Protein AF-A0A6B7GNG1-F1 (afdb_monomer)

Organism: NCBI:txid2569896

InterPro domains:
  IPR000932 Photosystem antenna protein-like [PF00421] (1-110)
  IPR036001 Photosystem antenna protein-like superfamily [SSF161077] (1-113)

Radius of gyration: 20.79 Å; Cα contacts (8 Å, |Δi|>4): 65; chains: 1; bounding box: 45×25×56 Å

Foldseek 3Di:
DDPVVVPDDVVVVCVQLVPQADPPRDRNDCVVVVVVVVVVVVVVVVVVVVVCCCVPPNDPACCPPPVLPGDDPPPPPNVVVVVVVVVVVVVVVVVVSVCSQPPNNHGDDPPPDD

Secondary structure (DSSP, 8-state):
--GGGGT-SHHHHHHHTTSSB-GGG-B---HHHHHHHHHHHHHHHHHHHHHHHHHHTS-S--TTT-TTT---TT-HHHHHHHHHHHHHHHHHHHHHHHHHHHHSS----TT---

Sequence (114 aa):
KPLYEQGFILIPHLATLGWGVGPAGEITNIYPYFVVGVLHLISSAVLGFGGIYHSLIGPDTLEESFPFFGYDWRDKNKMTTILGIHLILLGLGSFLLVIKAMFVGGLYDTSAPG

Mean predicted aligned error: 3.28 Å

Solvent-accessible surface area (backbone atoms only — not comparable to full-atom values): 6834 Å² total; per-residue (Å²): 130,65,59,81,81,68,75,55,72,64,63,58,58,44,32,48,56,32,46,33,42,50,77,98,72,41,80,75,41,67,64,58,60,51,51,54,52,51,54,53,55,56,51,49,53,57,53,48,50,53,51,51,40,60,73,75,70,47,70,95,67,36,56,85,88,36,58,90,79,25,84,56,96,82,39,63,66,61,52,50,49,54,51,50,54,53,52,52,52,50,51,52,55,54,46,52,55,52,45,31,46,76,72,54,83,26,55,56,63,96,79,60,93,128

pLDDT: mean 97.17, std 2.37, range [80.5, 98.81]

Nearest PDB structures (foldseek):
  8c29-assembly1_c  TM=9.986E-01  e=9.849E-12  Picea abies
  8bd3-assembly1_c  TM=9.957E-01  e=1.119E-11  Chlorella ohadii
  8iwh-assembly1_c  TM=9.898E-01  e=1.355E-11  Thalassiosira pseudonana
  7oui-assembly1_c  TM=9.955E-01  e=2.257E-11  Arabidopsis thaliana
  7pin-assembly1_C  TM=9.972E-01  e=2.564E-11  Dunaliella salina

Structure (mmCIF, N/CA/C/O backbone):
data_AF-A0A6B7GNG1-F1
#
_entry.id   AF-A0A6B7GNG1-F1
#
loop_
_atom_site.group_PDB
_atom_site.id
_atom_site.type_symbol
_atom_site.label_atom_id
_atom_site.label_alt_id
_atom_site.label_comp_id
_atom_site.label_asym_id
_atom_site.label_entity_id
_atom_site.label_seq_id
_atom_site.pdbx_PDB_ins_code
_atom_site.Cartn_x
_atom_site.Cartn_y
_atom_site.Cartn_z
_atom_site.occupancy
_atom_site.B_iso_or_equiv
_atom_site.auth_seq_id
_atom_site.auth_comp_id
_atom_site.auth_asym_id
_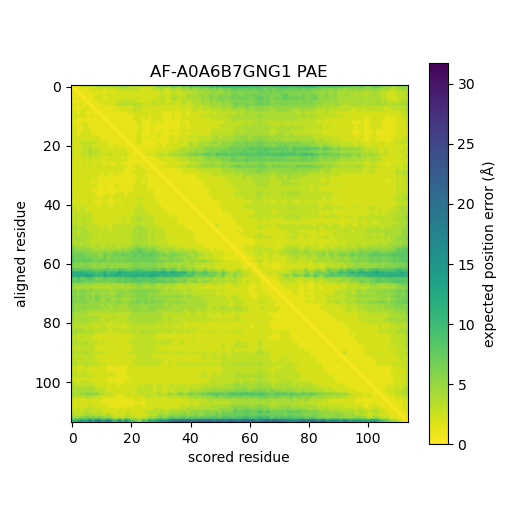atom_site.auth_atom_id
_atom_site.pdbx_PDB_model_num
ATOM 1 N N . LYS A 1 1 ? 3.504 -1.414 -27.452 1.00 90.12 1 LYS A N 1
ATOM 2 C CA . LYS A 1 1 ? 2.843 -0.086 -27.408 1.00 90.12 1 LYS A CA 1
ATOM 3 C C . LYS A 1 1 ? 3.240 0.597 -26.109 1.00 90.12 1 LYS A C 1
ATOM 5 O O . LYS A 1 1 ? 3.410 -0.123 -25.127 1.00 90.12 1 LYS A O 1
ATOM 10 N N . PRO A 1 2 ? 3.399 1.925 -26.082 1.00 93.69 2 PRO A N 1
ATOM 11 C CA . PRO A 1 2 ? 3.588 2.663 -24.839 1.00 93.69 2 PRO A CA 1
ATOM 12 C C . PRO A 1 2 ? 2.440 2.417 -23.847 1.00 93.69 2 PRO A C 1
ATOM 14 O O . PRO A 1 2 ? 1.305 2.162 -24.257 1.00 93.69 2 PRO A O 1
ATOM 17 N N . LEU A 1 3 ? 2.712 2.464 -22.538 1.00 95.94 3 LEU A N 1
ATOM 18 C CA . LEU A 1 3 ? 1.687 2.210 -21.510 1.00 95.94 3 LEU A CA 1
ATOM 19 C C . LEU A 1 3 ? 0.562 3.256 -21.530 1.00 95.94 3 LEU A C 1
ATOM 21 O O . LEU A 1 3 ? -0.601 2.907 -21.331 1.00 95.94 3 LEU A O 1
ATOM 25 N N . TYR A 1 4 ? 0.895 4.517 -21.819 1.00 95.12 4 TYR A N 1
ATOM 26 C CA . TYR A 1 4 ? -0.066 5.623 -21.857 1.00 95.12 4 TYR A CA 1
ATOM 27 C C . TYR A 1 4 ? -1.086 5.511 -23.002 1.00 95.12 4 TYR A C 1
ATOM 29 O O . TYR A 1 4 ? -2.172 6.070 -22.906 1.00 95.12 4 TYR A O 1
ATOM 37 N N . GLU A 1 5 ? -0.792 4.744 -24.056 1.00 98.00 5 GLU A N 1
ATOM 38 C CA . GLU A 1 5 ? -1.736 4.487 -25.157 1.00 98.00 5 GLU A CA 1
ATOM 39 C C . GLU A 1 5 ? -2.711 3.338 -24.861 1.00 98.00 5 GLU A C 1
ATOM 41 O O . GLU A 1 5 ? -3.608 3.060 -25.654 1.00 98.00 5 GLU A O 1
ATOM 46 N N . GLN A 1 6 ? -2.524 2.628 -23.746 1.00 97.31 6 GLN A N 1
ATOM 47 C CA . GLN A 1 6 ? -3.273 1.412 -23.407 1.00 97.31 6 GLN A CA 1
ATOM 48 C C . GLN A 1 6 ? -4.284 1.625 -22.271 1.00 97.31 6 GLN A C 1
ATOM 50 O O . GLN A 1 6 ? -4.927 0.674 -21.838 1.00 97.31 6 GLN A O 1
ATOM 55 N N . GLY A 1 7 ? -4.423 2.858 -21.771 1.00 97.00 7 GLY A N 1
ATOM 56 C CA . GLY A 1 7 ? -5.334 3.179 -20.668 1.00 97.00 7 GLY A CA 1
ATOM 57 C C . GLY A 1 7 ? -4.887 2.632 -19.307 1.00 97.00 7 GLY A C 1
ATOM 58 O O . GLY A 1 7 ? -5.693 2.546 -18.382 1.00 97.00 7 GLY A O 1
ATOM 59 N N . PHE A 1 8 ? -3.615 2.247 -19.156 1.00 97.44 8 PHE A N 1
ATOM 60 C CA . PHE A 1 8 ? -3.101 1.767 -17.878 1.00 97.44 8 PHE A CA 1
ATOM 61 C C . PHE A 1 8 ? -2.851 2.917 -16.907 1.00 97.44 8 PHE A C 1
ATOM 63 O O . PHE A 1 8 ? -2.090 3.832 -17.203 1.00 97.44 8 PHE A O 1
ATOM 70 N N . ILE A 1 9 ? -3.419 2.803 -15.705 1.00 97.62 9 ILE A N 1
ATOM 71 C CA . ILE A 1 9 ? -3.170 3.743 -14.602 1.00 97.62 9 ILE A CA 1
ATOM 72 C C . ILE A 1 9 ? -2.330 3.125 -13.478 1.00 97.62 9 ILE A C 1
ATOM 74 O O . ILE A 1 9 ? -1.556 3.828 -12.842 1.00 97.62 9 ILE A O 1
ATOM 78 N N . LEU A 1 10 ? -2.409 1.806 -13.255 1.00 98.06 10 LEU A N 1
ATOM 79 C CA . LEU A 1 10 ? -1.700 1.141 -12.151 1.00 98.06 10 LEU A CA 1
ATOM 80 C C . LEU A 1 10 ? -0.281 0.702 -12.525 1.00 98.06 10 LEU A C 1
ATOM 82 O O . LEU A 1 10 ? 0.652 0.927 -11.761 1.00 98.06 10 LEU A O 1
ATOM 86 N N . ILE A 1 11 ? -0.096 0.117 -13.714 1.00 97.94 11 ILE A N 1
ATOM 87 C CA . ILE A 1 11 ? 1.224 -0.342 -14.178 1.00 97.94 11 ILE A CA 1
ATOM 88 C C . ILE A 1 11 ? 2.254 0.803 -14.204 1.00 97.94 11 ILE A C 1
ATOM 90 O O . ILE A 1 11 ? 3.364 0.574 -13.725 1.00 97.94 11 ILE A O 1
ATOM 94 N N . PRO A 1 12 ? 1.919 2.036 -14.649 1.00 98.12 12 PRO A N 1
ATOM 95 C CA . PRO A 1 12 ? 2.844 3.163 -14.546 1.00 98.12 12 PRO A CA 1
ATOM 96 C C . PRO A 1 12 ? 3.366 3.417 -13.124 1.00 98.12 12 PRO A C 1
ATOM 98 O O . PRO A 1 12 ? 4.557 3.648 -12.971 1.00 98.12 12 PRO A O 1
ATOM 101 N N . HIS A 1 13 ? 2.538 3.281 -12.079 1.00 98.44 13 HIS A N 1
ATOM 102 C CA . HIS A 1 13 ? 2.992 3.447 -10.689 1.00 98.44 13 HIS A CA 1
ATOM 103 C C . HIS A 1 13 ? 4.013 2.372 -10.284 1.00 98.44 13 HIS A C 1
ATOM 105 O O . HIS A 1 13 ? 4.992 2.667 -9.600 1.00 98.44 13 HIS A O 1
ATOM 111 N N . LEU A 1 14 ? 3.821 1.126 -10.730 1.00 98.19 14 LEU A N 1
ATOM 112 C CA . LEU A 1 14 ? 4.765 0.034 -10.461 1.00 98.19 14 LEU A CA 1
ATOM 113 C C . LEU A 1 14 ? 6.081 0.221 -11.224 1.00 98.19 14 LEU A C 1
ATOM 115 O O . LEU A 1 14 ? 7.153 -0.022 -10.667 1.00 98.19 14 LEU A O 1
ATOM 119 N N . ALA A 1 15 ? 6.004 0.694 -12.468 1.00 97.75 15 ALA A N 1
ATOM 120 C CA . ALA A 1 15 ? 7.175 1.044 -13.261 1.00 97.75 15 ALA A CA 1
ATOM 121 C C . ALA A 1 15 ? 7.957 2.209 -12.626 1.00 97.75 15 ALA A C 1
ATOM 123 O O . ALA A 1 15 ? 9.176 2.122 -12.522 1.00 97.75 15 ALA A O 1
ATOM 124 N N . THR A 1 16 ? 7.293 3.244 -12.094 1.00 98.25 16 THR A N 1
ATOM 125 C CA . THR A 1 16 ? 7.964 4.335 -11.354 1.00 98.25 16 THR A CA 1
ATOM 126 C C . THR A 1 16 ? 8.754 3.818 -10.149 1.00 98.25 16 THR A C 1
ATOM 128 O O . THR A 1 16 ? 9.857 4.287 -9.874 1.00 98.25 16 THR A O 1
ATOM 131 N N . LEU A 1 17 ? 8.247 2.785 -9.470 1.00 98.38 17 LEU A N 1
ATOM 132 C CA . LEU A 1 17 ? 8.960 2.107 -8.383 1.00 98.38 17 LEU A CA 1
ATOM 133 C C . LEU A 1 17 ? 10.137 1.230 -8.861 1.00 98.38 17 LEU A C 1
ATOM 135 O O . LEU A 1 17 ? 10.739 0.526 -8.050 1.00 98.38 17 LEU A O 1
ATOM 139 N N . GLY A 1 18 ? 10.472 1.244 -10.152 1.00 97.31 18 GLY A N 1
ATOM 140 C CA . GLY A 1 18 ? 11.585 0.494 -10.735 1.00 97.31 18 GLY A CA 1
ATOM 141 C C . GLY A 1 18 ? 11.297 -0.995 -10.942 1.00 97.31 18 GLY A C 1
ATOM 142 O O . GLY A 1 18 ? 12.222 -1.774 -11.154 1.00 97.31 18 GLY A O 1
ATOM 143 N N . TRP A 1 19 ? 10.039 -1.435 -10.854 1.00 97.94 19 TRP A N 1
ATOM 144 C CA . TRP A 1 19 ? 9.696 -2.836 -11.095 1.00 97.94 19 TRP A CA 1
ATOM 145 C C . TRP A 1 19 ? 9.439 -3.087 -12.577 1.00 97.94 19 TRP A C 1
ATOM 147 O O . TRP A 1 19 ? 8.615 -2.410 -13.187 1.00 97.94 19 TRP A O 1
ATOM 157 N N . GLY A 1 20 ? 10.106 -4.097 -13.140 1.00 96.62 20 GLY A N 1
ATOM 158 C CA . GLY A 1 20 ? 9.816 -4.591 -14.491 1.00 96.62 20 GLY A CA 1
ATOM 159 C C . GLY A 1 20 ? 10.179 -3.642 -15.634 1.00 96.62 20 GLY A C 1
ATOM 160 O O . GLY A 1 20 ? 9.822 -3.918 -16.777 1.00 96.62 20 GLY A O 1
ATOM 161 N N . VAL A 1 21 ? 10.872 -2.543 -15.327 1.00 97.38 21 VAL A N 1
ATOM 162 C CA . VAL A 1 21 ? 11.238 -1.480 -16.264 1.00 97.38 21 VAL A CA 1
ATOM 163 C C . VAL A 1 21 ? 12.758 -1.389 -16.401 1.00 97.38 21 VAL A C 1
ATOM 165 O O . VAL A 1 21 ? 13.487 -1.573 -15.426 1.00 97.38 21 VAL A O 1
ATOM 168 N N . GLY A 1 22 ? 13.230 -1.153 -17.620 1.00 94.12 22 GLY A N 1
ATOM 169 C CA . GLY A 1 22 ? 14.635 -0.969 -17.970 1.00 94.12 22 GLY A CA 1
ATOM 170 C C . GLY A 1 22 ? 14.941 0.447 -18.477 1.00 94.12 22 GLY A C 1
ATOM 171 O O . GLY A 1 22 ? 14.186 1.386 -18.197 1.00 94.12 22 GLY A O 1
ATOM 172 N N . PRO A 1 23 ? 16.049 0.617 -19.225 1.00 94.81 23 PRO A N 1
ATOM 173 C CA . PRO A 1 23 ? 16.419 1.896 -19.830 1.00 94.81 23 PRO A CA 1
ATOM 174 C C . PRO A 1 23 ? 15.286 2.502 -20.671 1.00 94.81 23 PRO A C 1
ATOM 176 O O . PRO A 1 23 ? 14.496 1.779 -21.277 1.00 94.81 23 PRO A O 1
ATOM 179 N N . ALA A 1 24 ? 15.197 3.835 -20.685 1.00 92.62 24 ALA A N 1
ATOM 180 C CA . ALA A 1 24 ? 14.178 4.605 -21.412 1.00 92.62 24 ALA A CA 1
ATOM 181 C C . ALA A 1 24 ? 12.705 4.244 -21.097 1.00 92.62 24 ALA A C 1
ATOM 183 O O . ALA A 1 24 ? 11.799 4.604 -21.851 1.00 92.62 24 ALA A O 1
ATOM 184 N N . GLY A 1 25 ? 12.442 3.541 -19.991 1.00 94.88 25 GLY A N 1
ATOM 185 C CA . GLY A 1 25 ? 11.087 3.164 -19.589 1.00 94.88 25 GLY A CA 1
ATOM 186 C C . GLY A 1 25 ? 10.548 1.922 -20.305 1.00 94.88 25 GLY A C 1
ATOM 187 O O . GLY A 1 25 ? 9.343 1.663 -20.254 1.00 94.88 25 GLY A O 1
ATOM 188 N N . GLU A 1 26 ? 11.408 1.148 -20.977 1.00 96.25 26 GLU A N 1
ATOM 189 C CA . GLU A 1 26 ? 11.004 -0.095 -21.633 1.00 96.25 26 GLU A CA 1
ATOM 190 C C . GLU A 1 26 ? 10.596 -1.157 -20.603 1.00 96.25 26 GLU A C 1
ATOM 192 O O . GLU A 1 26 ? 11.281 -1.382 -19.606 1.00 96.25 26 GLU A O 1
ATOM 197 N N . ILE A 1 27 ? 9.479 -1.842 -20.850 1.00 97.31 27 ILE A N 1
ATOM 198 C CA . ILE A 1 27 ? 9.007 -2.925 -19.985 1.00 97.31 27 ILE A CA 1
ATOM 199 C C . ILE A 1 27 ? 9.754 -4.209 -20.333 1.00 97.31 27 ILE A C 1
ATOM 201 O O . ILE A 1 27 ? 9.507 -4.817 -21.372 1.00 97.31 27 ILE A O 1
ATOM 205 N N . THR A 1 28 ? 10.642 -4.636 -19.439 1.00 97.25 28 THR A N 1
ATOM 206 C CA . THR A 1 28 ? 11.525 -5.796 -19.632 1.00 97.25 2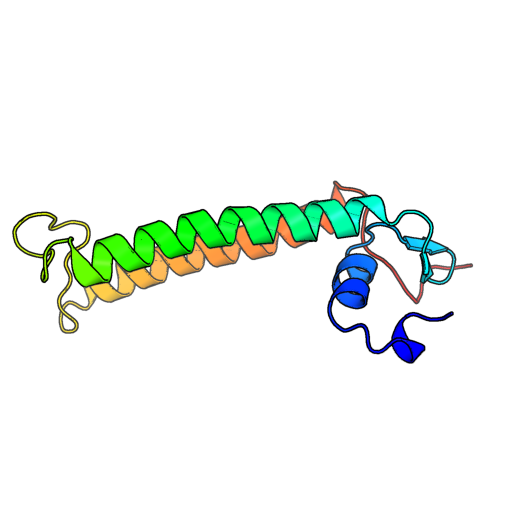8 THR A CA 1
ATOM 207 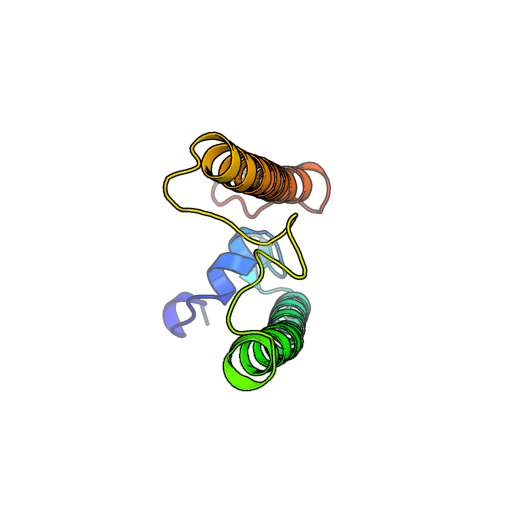C C . THR A 1 28 ? 11.017 -7.053 -18.931 1.00 97.25 28 THR A C 1
ATOM 209 O O . THR A 1 28 ? 11.349 -8.165 -19.340 1.00 97.25 28 THR A O 1
ATOM 212 N N . ASN A 1 29 ? 10.201 -6.911 -17.881 1.00 97.44 29 ASN A N 1
ATOM 213 C CA . ASN A 1 29 ? 9.653 -8.046 -17.141 1.00 97.44 29 ASN A CA 1
ATOM 214 C C . ASN A 1 29 ? 8.283 -7.723 -16.532 1.00 97.44 29 ASN A C 1
ATOM 216 O O . ASN A 1 29 ? 8.155 -6.841 -15.690 1.00 97.44 29 ASN A O 1
ATOM 220 N N . ILE A 1 30 ? 7.263 -8.499 -16.897 1.00 97.75 30 ILE A N 1
ATOM 221 C CA . ILE A 1 30 ? 5.886 -8.319 -16.412 1.00 97.75 30 ILE A CA 1
ATOM 222 C C . ILE A 1 30 ? 5.569 -9.095 -15.126 1.00 97.75 30 ILE A C 1
ATOM 224 O O . ILE A 1 30 ? 4.538 -8.850 -14.499 1.00 97.75 30 ILE A O 1
ATOM 228 N N . TYR A 1 31 ? 6.430 -10.030 -14.715 1.00 98.44 31 TYR A N 1
ATOM 229 C CA . TYR A 1 31 ? 6.182 -10.886 -13.554 1.00 98.44 31 TYR A CA 1
ATOM 230 C C . TYR A 1 31 ? 5.980 -10.098 -12.245 1.00 98.44 31 TYR A C 1
ATOM 232 O O . TYR A 1 31 ? 5.035 -10.407 -11.519 1.00 98.44 31 TYR A O 1
ATOM 240 N N . PRO A 1 32 ? 6.748 -9.029 -11.948 1.00 98.19 32 PRO A N 1
ATOM 241 C CA . PRO A 1 32 ? 6.466 -8.168 -10.802 1.00 98.19 32 PRO A CA 1
ATOM 242 C C . PRO A 1 32 ? 5.046 -7.604 -10.749 1.00 98.19 32 PRO A C 1
ATOM 244 O O . PRO A 1 32 ? 4.442 -7.556 -9.680 1.00 98.19 32 PRO A O 1
ATOM 247 N N . TYR A 1 33 ? 4.491 -7.202 -11.894 1.00 98.25 33 TYR A N 1
ATOM 248 C CA . TYR A 1 33 ? 3.140 -6.644 -11.958 1.00 98.25 33 TYR A CA 1
ATOM 249 C C . TYR A 1 33 ? 2.094 -7.706 -11.624 1.00 98.25 33 TYR A C 1
ATOM 251 O O . TYR A 1 33 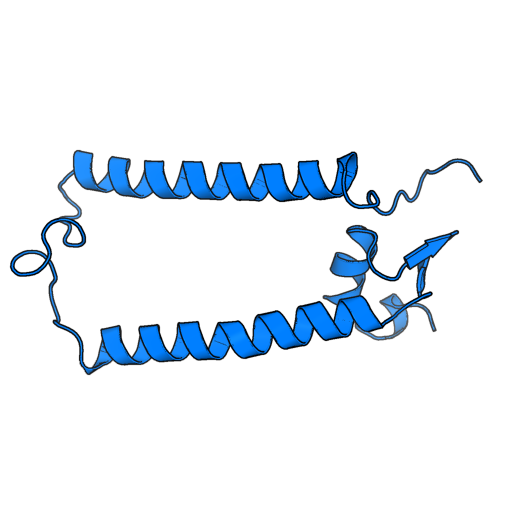? 1.147 -7.434 -10.886 1.00 98.25 33 TYR A O 1
ATOM 259 N N . PHE A 1 34 ? 2.307 -8.933 -12.108 1.00 98.50 34 PHE A N 1
ATOM 260 C CA . PHE A 1 34 ? 1.476 -10.083 -11.765 1.00 98.50 34 PHE A CA 1
ATOM 261 C C . PHE A 1 34 ? 1.525 -10.391 -10.263 1.00 98.50 34 PHE A C 1
ATOM 263 O O . PHE A 1 34 ? 0.475 -10.520 -9.635 1.00 98.50 34 PHE A O 1
ATOM 270 N N . VAL A 1 35 ? 2.725 -10.443 -9.673 1.00 98.62 35 VAL A N 1
ATOM 271 C CA . VAL A 1 35 ? 2.907 -10.698 -8.234 1.00 98.62 35 VAL A CA 1
ATOM 272 C C . VAL A 1 35 ? 2.179 -9.649 -7.397 1.00 98.62 35 VAL A C 1
ATOM 274 O O . VAL A 1 35 ? 1.416 -10.009 -6.502 1.00 98.62 35 VAL A O 1
ATOM 277 N N . VAL A 1 36 ? 2.356 -8.361 -7.710 1.00 98.50 36 VAL A N 1
ATOM 278 C CA . VAL A 1 36 ? 1.657 -7.279 -7.003 1.00 98.50 36 VAL A CA 1
ATOM 279 C C . VAL A 1 36 ? 0.141 -7.457 -7.112 1.00 98.50 36 VAL A C 1
ATOM 281 O O . VAL A 1 36 ? -0.541 -7.390 -6.089 1.00 98.50 36 VAL A O 1
ATOM 284 N N . GLY A 1 37 ? -0.387 -7.743 -8.305 1.00 98.56 37 GLY A N 1
ATOM 285 C CA . GLY A 1 37 ? -1.821 -7.966 -8.509 1.00 98.56 37 GLY A CA 1
ATOM 286 C C . GLY A 1 37 ? -2.377 -9.129 -7.682 1.00 98.56 37 GLY A C 1
ATOM 287 O O . GLY A 1 37 ? -3.371 -8.963 -6.975 1.00 98.56 37 GLY A O 1
ATOM 288 N N . VAL A 1 38 ? -1.716 -10.289 -7.717 1.00 98.75 38 VAL A N 1
ATOM 289 C CA . VAL A 1 38 ? -2.156 -11.492 -6.988 1.00 98.75 38 VAL A CA 1
ATOM 290 C C . VAL A 1 38 ? -2.086 -11.290 -5.476 1.00 98.75 38 VAL A C 1
ATOM 292 O O . VAL A 1 38 ? -3.038 -11.632 -4.773 1.00 98.75 38 VAL A O 1
ATOM 295 N N . LEU A 1 39 ? -1.003 -10.695 -4.966 1.00 98.69 39 LEU A N 1
ATOM 296 C CA . LEU A 1 39 ? -0.856 -10.433 -3.533 1.00 98.69 39 LEU A CA 1
ATOM 297 C C . LEU A 1 39 ? -1.967 -9.518 -3.011 1.00 98.69 39 LEU A C 1
ATOM 299 O O . LEU A 1 39 ? -2.556 -9.812 -1.969 1.00 98.69 39 LEU A O 1
ATOM 303 N N . HIS A 1 40 ? -2.302 -8.450 -3.740 1.00 98.56 40 HIS A N 1
ATOM 304 C CA . HIS A 1 40 ? -3.385 -7.546 -3.341 1.00 98.56 40 HIS A CA 1
ATOM 305 C C . HIS A 1 40 ? -4.755 -8.227 -3.432 1.00 98.56 40 HIS A C 1
ATOM 307 O O . HIS A 1 40 ? -5.566 -8.078 -2.517 1.00 98.56 40 HIS A O 1
ATOM 313 N N . LEU A 1 41 ? -5.001 -9.021 -4.480 1.00 98.62 41 LEU A N 1
ATOM 314 C CA . LEU A 1 41 ? -6.264 -9.741 -4.645 1.00 98.62 41 LEU A CA 1
ATOM 315 C C . LEU A 1 41 ? -6.511 -10.730 -3.497 1.00 98.62 41 LEU A C 1
ATOM 317 O O . LEU A 1 41 ? -7.583 -10.710 -2.895 1.00 98.62 41 LEU A O 1
ATOM 321 N N . ILE A 1 42 ? -5.515 -11.545 -3.139 1.00 98.50 42 ILE A N 1
ATOM 322 C CA . ILE A 1 42 ? -5.640 -12.511 -2.037 1.00 98.50 42 ILE A CA 1
ATOM 323 C C . ILE A 1 42 ? -5.781 -11.784 -0.693 1.00 98.50 42 ILE A C 1
ATOM 325 O O . ILE A 1 42 ? -6.643 -12.139 0.110 1.00 98.50 42 ILE A O 1
ATOM 329 N N . SER A 1 43 ? -4.994 -10.728 -0.463 1.00 98.44 43 SER A N 1
ATOM 330 C CA . SER A 1 43 ? -5.084 -9.929 0.768 1.00 98.44 43 SER A CA 1
ATOM 331 C C . SER A 1 43 ? -6.473 -9.306 0.945 1.00 98.44 43 SER A C 1
ATOM 333 O O . SER A 1 43 ? -6.996 -9.265 2.058 1.00 98.44 43 SER A O 1
ATOM 335 N N . SER A 1 44 ? -7.114 -8.884 -0.152 1.00 98.62 44 SER A N 1
ATOM 336 C CA . SER A 1 44 ? -8.463 -8.309 -0.118 1.00 98.62 44 SER A CA 1
ATOM 337 C C . SER A 1 44 ? -9.518 -9.293 0.399 1.00 98.62 44 SER A C 1
ATOM 339 O O . SER A 1 44 ? -10.425 -8.883 1.120 1.00 98.62 44 SER A O 1
ATOM 341 N N . ALA A 1 45 ? -9.364 -10.594 0.123 1.00 98.50 45 ALA A N 1
ATOM 342 C CA . ALA A 1 45 ? -10.271 -11.620 0.631 1.00 98.50 45 ALA A CA 1
ATOM 343 C C . ALA A 1 45 ? -10.169 -11.758 2.159 1.00 98.50 45 ALA A C 1
ATOM 345 O O . ALA A 1 45 ? -11.190 -11.868 2.837 1.00 98.50 45 ALA A O 1
ATOM 346 N N . VAL A 1 46 ? -8.952 -11.686 2.711 1.00 98.56 46 VAL A N 1
ATOM 347 C CA . VAL A 1 46 ? -8.718 -11.739 4.165 1.00 98.56 46 VAL A CA 1
ATOM 348 C C . VAL A 1 46 ? -9.322 -10.513 4.856 1.00 98.56 46 VAL A C 1
ATOM 350 O O . VAL A 1 46 ? -10.016 -10.654 5.864 1.00 98.56 46 VAL A O 1
ATOM 353 N N . LEU A 1 47 ? -9.120 -9.319 4.288 1.00 98.50 47 LEU A N 1
ATOM 354 C CA . LEU A 1 47 ? -9.721 -8.082 4.799 1.00 98.50 47 LEU A CA 1
ATOM 355 C C . LEU A 1 47 ? -11.253 -8.123 4.726 1.00 98.50 47 LEU A C 1
ATOM 357 O O . LEU A 1 47 ? -11.924 -7.769 5.695 1.00 98.50 47 LEU A O 1
ATOM 361 N N . GLY A 1 48 ? -11.807 -8.598 3.607 1.00 98.44 48 GLY A N 1
ATOM 362 C CA . GLY A 1 48 ? -13.248 -8.752 3.420 1.00 98.44 48 GLY A CA 1
ATOM 363 C C . GLY A 1 48 ? -13.869 -9.714 4.433 1.00 98.44 48 GLY A C 1
ATOM 364 O O . GLY A 1 48 ? -14.908 -9.402 5.011 1.00 98.44 48 GLY A O 1
ATOM 365 N N . PHE A 1 49 ? -13.207 -10.840 4.715 1.00 98.50 49 PHE A N 1
ATOM 366 C CA . PHE A 1 49 ? -13.655 -11.789 5.734 1.00 98.50 49 PHE A CA 1
ATOM 367 C C . PHE A 1 49 ? -13.723 -11.150 7.128 1.00 98.50 49 PHE A C 1
ATOM 369 O O . PHE A 1 49 ? -14.757 -11.237 7.793 1.00 98.50 49 PHE A O 1
ATOM 376 N N . GLY A 1 50 ? -12.659 -10.457 7.548 1.00 98.31 50 GLY A N 1
ATOM 377 C CA . GLY A 1 50 ? -12.641 -9.739 8.826 1.00 98.31 50 GLY A CA 1
ATOM 378 C C . GLY A 1 50 ? -13.733 -8.669 8.910 1.00 98.31 50 GLY A C 1
ATOM 379 O O . GLY A 1 50 ? -14.433 -8.583 9.917 1.00 98.31 50 GLY A O 1
ATOM 380 N N . GLY A 1 51 ? -13.937 -7.905 7.832 1.00 98.31 51 GLY A N 1
ATOM 381 C CA . GLY A 1 51 ? -14.983 -6.884 7.755 1.00 98.31 51 GLY A CA 1
ATOM 382 C C . GLY A 1 51 ? -16.394 -7.457 7.907 1.00 98.31 51 GLY A C 1
ATOM 383 O O . GLY A 1 51 ? -17.177 -6.935 8.698 1.00 98.31 51 GLY A O 1
ATOM 384 N N . ILE A 1 52 ? -16.707 -8.555 7.208 1.00 98.44 52 ILE A N 1
ATOM 385 C CA . ILE A 1 52 ? -18.010 -9.237 7.310 1.00 98.44 52 ILE A CA 1
ATOM 386 C C . ILE A 1 52 ? -18.229 -9.771 8.727 1.00 98.44 52 ILE A C 1
ATOM 388 O O . ILE A 1 52 ? -19.289 -9.543 9.307 1.00 98.44 52 ILE A O 1
ATOM 392 N N . TYR A 1 53 ? -17.228 -10.441 9.303 1.00 98.25 53 TYR A N 1
ATOM 393 C CA . TYR A 1 53 ? -17.318 -10.966 10.664 1.00 98.25 53 TYR A CA 1
ATOM 394 C C . TYR A 1 53 ? -17.603 -9.854 11.679 1.00 98.25 53 TYR A C 1
ATOM 396 O O . TYR A 1 53 ? -18.580 -9.940 12.420 1.00 98.25 53 TYR A O 1
ATOM 404 N N . HIS A 1 54 ? -16.800 -8.786 11.677 1.00 97.88 54 HIS A N 1
ATOM 405 C CA . HIS A 1 54 ? -16.942 -7.691 12.638 1.00 97.88 54 HIS A CA 1
ATOM 406 C C . HIS A 1 54 ? -18.191 -6.830 12.422 1.00 97.88 54 HIS A C 1
ATOM 408 O O . HIS A 1 54 ? -18.572 -6.110 13.334 1.00 97.88 54 HIS A O 1
ATOM 414 N N . SER A 1 55 ? -18.832 -6.915 11.252 1.00 97.56 55 SER A N 1
ATOM 415 C CA . SER A 1 55 ? -20.053 -6.157 10.951 1.00 97.56 55 SER A CA 1
ATOM 416 C C . SER A 1 55 ? -21.345 -6.939 11.208 1.00 97.56 55 SER A C 1
ATOM 418 O O . SER A 1 55 ? -22.387 -6.315 11.370 1.00 97.56 55 SER A O 1
ATOM 420 N N . LEU A 1 56 ? -21.312 -8.282 11.179 1.00 97.62 56 LEU A N 1
ATOM 421 C CA . LEU A 1 56 ? -22.521 -9.123 11.244 1.00 97.62 56 LEU A CA 1
ATOM 422 C C . LEU A 1 56 ? -22.555 -10.127 12.404 1.00 97.62 56 LEU A C 1
ATOM 424 O O . LEU A 1 56 ? -23.635 -10.585 12.765 1.00 97.62 56 LEU A O 1
ATOM 428 N N . ILE A 1 57 ? -21.396 -10.551 12.917 1.00 96.88 57 ILE A N 1
ATOM 429 C CA . ILE A 1 57 ? -21.283 -11.670 13.873 1.00 96.88 57 ILE A CA 1
ATOM 430 C C . ILE A 1 57 ? -20.587 -11.234 15.166 1.00 96.88 57 ILE A C 1
ATOM 432 O O . ILE A 1 57 ? -20.916 -11.730 16.241 1.00 96.88 57 ILE A O 1
ATOM 436 N N . GLY A 1 58 ? -19.596 -10.347 15.058 1.00 94.75 58 GLY A N 1
ATOM 437 C CA . GLY A 1 58 ? -18.873 -9.801 16.200 1.00 94.75 58 GLY A CA 1
ATOM 438 C C . GLY A 1 58 ? -19.769 -8.984 17.142 1.00 94.75 58 GLY A C 1
ATOM 439 O O . GLY A 1 58 ? -20.910 -8.679 16.806 1.00 94.75 58 GLY A O 1
ATOM 440 N N . PRO A 1 59 ? -19.258 -8.629 18.331 1.00 95.94 59 PRO A N 1
ATOM 441 C CA . PRO A 1 59 ? -20.009 -7.819 19.283 1.00 95.94 59 PRO A CA 1
ATOM 442 C C . PRO A 1 59 ? -20.245 -6.401 18.745 1.00 95.94 59 PRO A C 1
ATOM 444 O O . PRO A 1 59 ? -19.351 -5.813 18.134 1.00 95.94 59 PRO A O 1
ATOM 447 N N . ASP A 1 60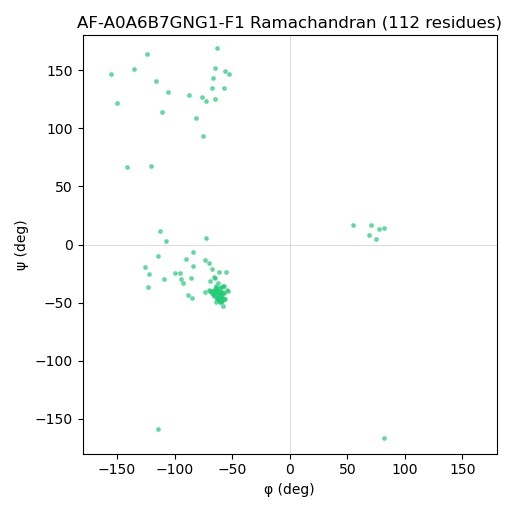 ? -21.419 -5.840 19.042 1.00 94.88 60 ASP A N 1
ATOM 448 C CA . ASP A 1 60 ? -21.802 -4.481 18.626 1.00 94.88 60 ASP A CA 1
ATOM 449 C C . ASP A 1 60 ? -20.932 -3.392 19.278 1.00 94.8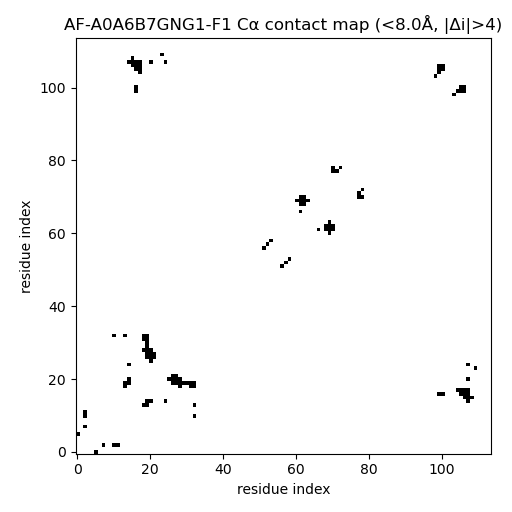8 60 ASP A C 1
ATOM 451 O O . ASP A 1 60 ? -20.742 -2.310 18.722 1.00 94.88 60 ASP A O 1
ATOM 455 N N . THR A 1 61 ? -20.403 -3.675 20.471 1.00 96.62 61 THR A N 1
ATOM 456 C CA . THR A 1 61 ? -19.566 -2.778 21.273 1.00 96.62 61 THR A CA 1
ATOM 457 C C . THR A 1 61 ? -18.363 -3.532 21.838 1.00 96.62 61 THR A C 1
ATOM 459 O O . THR A 1 61 ? -18.401 -4.746 22.056 1.00 96.62 61 THR A O 1
ATOM 462 N N . LEU A 1 62 ? -17.254 -2.824 22.059 1.00 97.12 62 LEU A N 1
ATOM 463 C CA . LEU A 1 62 ? -15.984 -3.429 22.490 1.00 97.12 62 LEU A CA 1
ATOM 464 C C . LEU A 1 62 ? -15.564 -2.989 23.895 1.00 97.12 62 LEU A C 1
ATOM 466 O O . LEU A 1 62 ? -14.635 -3.560 24.460 1.00 97.12 62 LEU A O 1
ATOM 470 N N . GLU A 1 63 ? -16.236 -1.999 24.471 1.00 94.44 63 GLU A N 1
ATOM 471 C CA . GLU A 1 63 ? -15.866 -1.315 25.711 1.00 94.44 63 GLU A CA 1
ATOM 472 C C . GLU A 1 63 ? -15.809 -2.267 26.909 1.00 94.44 63 GLU A C 1
ATOM 474 O O . GLU A 1 63 ? -14.891 -2.175 27.723 1.00 94.44 63 GLU A O 1
ATOM 479 N N . GLU A 1 64 ? -16.757 -3.201 27.000 1.00 90.94 64 GLU A N 1
ATOM 480 C CA . GLU A 1 64 ? -16.871 -4.116 28.139 1.00 90.94 64 GLU A CA 1
ATOM 481 C C . GLU A 1 64 ? -15.974 -5.348 27.988 1.00 90.94 64 GLU A C 1
ATOM 483 O O . GLU A 1 64 ? -15.263 -5.731 28.915 1.00 90.94 64 GLU A O 1
ATOM 488 N N . SER A 1 65 ? -15.992 -5.969 26.805 1.00 91.62 65 SER A N 1
ATOM 489 C CA . SER A 1 65 ? -15.288 -7.235 26.559 1.00 91.62 65 SER A CA 1
ATOM 490 C C . SER A 1 65 ? -13.821 -7.039 26.161 1.00 91.62 65 SER A C 1
ATOM 492 O O . SER A 1 65 ? -12.986 -7.905 26.424 1.00 91.62 65 SER A O 1
ATOM 494 N N . PHE A 1 66 ? -13.488 -5.909 25.529 1.00 94.38 66 PHE A N 1
ATOM 495 C CA . PHE A 1 66 ? -12.183 -5.646 24.918 1.00 94.38 66 PHE A CA 1
ATOM 496 C C . PHE A 1 66 ? -11.737 -4.181 25.125 1.00 94.38 66 PHE A C 1
ATOM 498 O O . PHE A 1 66 ? -11.581 -3.433 24.155 1.00 94.38 66 PHE A O 1
ATOM 505 N N . PRO A 1 67 ? -11.446 -3.750 26.368 1.00 92.06 67 PRO A N 1
ATOM 506 C CA . PRO A 1 67 ? -11.206 -2.338 26.707 1.00 92.06 67 PRO A CA 1
ATOM 507 C C . PRO A 1 67 ? -10.004 -1.701 25.986 1.00 92.06 67 PRO A C 1
ATOM 509 O O . PRO A 1 67 ? -9.946 -0.485 25.793 1.00 92.06 67 PRO A O 1
ATOM 512 N N . PHE A 1 68 ? -9.036 -2.505 25.531 1.00 96.06 68 PHE A N 1
ATOM 513 C CA . PHE A 1 68 ? -7.951 -2.006 24.682 1.00 96.06 68 PHE A CA 1
ATOM 514 C C . PHE A 1 68 ? -8.465 -1.497 23.324 1.00 96.06 68 PHE A C 1
ATOM 516 O O . PHE A 1 68 ? -7.990 -0.467 22.848 1.00 96.06 68 PHE A O 1
ATOM 523 N N . PHE A 1 69 ? -9.468 -2.157 22.740 1.00 96.81 69 PHE A N 1
ATOM 524 C CA . PHE A 1 69 ? -10.039 -1.815 21.435 1.00 96.81 69 PHE A CA 1
ATOM 525 C C . PHE A 1 69 ? -11.270 -0.896 21.523 1.00 96.81 69 PHE A C 1
ATOM 527 O O . PHE A 1 69 ? -11.460 -0.091 20.616 1.00 96.81 69 PHE A O 1
ATOM 534 N N . GLY A 1 70 ? -12.060 -0.955 22.602 1.00 97.25 70 GLY A N 1
ATOM 535 C CA . GLY A 1 70 ? -13.192 -0.039 22.828 1.00 97.25 70 GLY A CA 1
ATOM 536 C C . GLY A 1 70 ? -12.763 1.421 23.018 1.00 97.25 70 GLY A C 1
ATOM 537 O O . GLY A 1 70 ? -11.639 1.685 23.466 1.00 97.25 70 GLY A O 1
ATOM 538 N N . TYR A 1 71 ? -13.617 2.386 22.669 1.00 97.25 71 TYR A N 1
ATOM 539 C CA . TYR A 1 71 ? -13.263 3.808 22.752 1.00 97.25 71 TYR A CA 1
ATOM 540 C C . TYR A 1 71 ? -14.480 4.731 22.903 1.00 97.25 71 TYR A C 1
ATOM 542 O O . TYR A 1 71 ? -15.527 4.517 22.309 1.00 97.25 71 TYR A O 1
ATOM 550 N N . ASP A 1 72 ? -14.300 5.835 23.635 1.00 97.31 72 ASP A N 1
ATOM 551 C CA . ASP A 1 72 ? -15.237 6.964 23.649 1.00 97.31 72 ASP A CA 1
ATOM 552 C C . ASP A 1 72 ? -14.626 8.123 22.851 1.00 97.31 72 ASP A C 1
ATOM 554 O O . ASP A 1 72 ? -13.480 8.514 23.077 1.00 97.31 72 ASP A O 1
ATOM 558 N N . TRP A 1 73 ? -15.399 8.717 21.942 1.00 97.81 73 TRP A N 1
ATOM 559 C CA . TRP A 1 73 ? -15.020 9.919 21.189 1.00 97.81 73 TRP A CA 1
ATOM 560 C C . TRP A 1 73 ? -14.625 11.106 22.080 1.00 97.81 73 TRP A C 1
ATOM 562 O O . TRP A 1 73 ? -13.909 12.007 21.640 1.00 97.81 73 TRP A O 1
ATOM 572 N N . ARG A 1 74 ? -15.097 11.130 23.329 1.00 98.19 74 ARG A N 1
ATOM 573 C CA . ARG A 1 74 ? -14.779 12.163 24.326 1.00 98.19 74 ARG A CA 1
ATOM 574 C C . ARG A 1 74 ? -13.466 11.888 25.057 1.00 98.19 74 ARG A C 1
ATOM 576 O O . ARG A 1 74 ? -12.901 12.817 25.643 1.00 98.19 74 ARG A O 1
ATOM 583 N N . ASP A 1 75 ? -12.965 10.654 25.019 1.00 98.06 75 ASP A N 1
ATOM 584 C CA . ASP A 1 75 ? -11.676 10.299 25.602 1.00 98.06 75 ASP A CA 1
ATOM 585 C C . ASP A 1 75 ? -10.539 10.801 24.705 1.00 98.06 75 ASP A C 1
ATOM 587 O O . ASP A 1 75 ? -10.070 10.142 23.773 1.00 98.06 75 ASP A O 1
ATOM 591 N N . LYS A 1 76 ? -10.059 12.001 25.034 1.00 98.38 76 LYS A N 1
ATOM 592 C CA . LYS A 1 76 ? -8.950 12.648 24.331 1.00 98.38 76 LYS A CA 1
ATOM 593 C C . LYS A 1 76 ? -7.688 11.788 24.320 1.00 98.38 76 LYS A C 1
ATOM 595 O O . LYS A 1 76 ? -6.968 11.815 23.327 1.00 98.38 76 LYS A O 1
ATOM 600 N N . ASN A 1 77 ? -7.417 11.043 25.392 1.00 98.38 77 ASN A N 1
ATOM 601 C CA . ASN A 1 77 ? -6.212 10.230 25.497 1.00 98.38 77 ASN A CA 1
ATOM 602 C C . ASN A 1 77 ? -6.305 8.985 24.607 1.00 98.38 77 ASN A C 1
ATOM 604 O O . ASN A 1 77 ? -5.342 8.640 23.916 1.00 98.38 77 ASN A O 1
ATOM 608 N N . LYS A 1 78 ? -7.471 8.329 24.556 1.00 97.94 78 LYS A N 1
ATOM 609 C CA . LYS A 1 78 ? -7.677 7.193 23.646 1.00 97.94 78 LYS A CA 1
ATOM 610 C C . LYS A 1 78 ? -7.613 7.632 22.182 1.00 97.94 78 LYS A C 1
ATOM 612 O O . LYS A 1 78 ? -6.957 6.962 21.384 1.00 97.94 78 LYS A O 1
ATOM 617 N N . MET A 1 79 ? -8.194 8.786 21.844 1.00 98.50 79 MET A N 1
ATOM 618 C CA . MET A 1 79 ? -8.130 9.341 20.486 1.00 98.50 79 MET A CA 1
ATOM 619 C C . MET A 1 79 ? -6.692 9.650 20.044 1.00 98.50 79 MET A C 1
ATOM 621 O O . MET A 1 79 ? -6.286 9.248 18.951 1.00 98.50 79 MET A O 1
ATOM 625 N N . THR A 1 80 ? -5.884 10.304 20.886 1.00 98.50 80 THR A N 1
ATOM 626 C CA . THR A 1 80 ? -4.474 10.58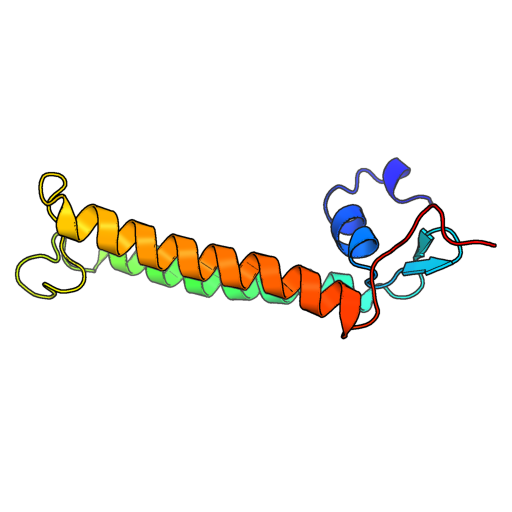5 20.553 1.00 98.50 80 THR A CA 1
ATOM 627 C C . THR A 1 80 ? -3.611 9.327 20.536 1.00 98.50 80 THR A C 1
ATOM 629 O O . THR A 1 80 ? -2.688 9.249 19.729 1.00 98.50 80 THR A O 1
ATOM 632 N N . THR A 1 81 ? -3.924 8.321 21.356 1.00 98.56 81 THR A N 1
ATOM 633 C CA . THR A 1 81 ? -3.235 7.020 21.332 1.00 98.56 81 THR A CA 1
ATOM 634 C C . THR A 1 81 ? -3.460 6.304 20.002 1.00 98.56 81 THR A C 1
ATOM 636 O O . THR A 1 81 ? -2.496 5.891 19.356 1.00 98.56 81 THR A O 1
ATOM 639 N N . ILE A 1 82 ? -4.718 6.200 19.556 1.00 98.50 82 ILE A N 1
ATOM 640 C CA . ILE A 1 82 ? -5.059 5.595 18.261 1.00 98.50 82 ILE A CA 1
ATOM 641 C C . ILE A 1 82 ? -4.369 6.367 17.133 1.00 98.50 82 ILE A C 1
ATOM 643 O O . ILE A 1 82 ? -3.706 5.756 16.295 1.00 98.50 82 ILE A O 1
ATOM 647 N N . LEU A 1 83 ? -4.461 7.700 17.131 1.00 98.62 83 LEU A N 1
ATOM 648 C CA . LEU A 1 83 ? -3.772 8.541 16.151 1.00 98.62 83 LEU A CA 1
ATOM 649 C C . LEU A 1 83 ? -2.255 8.290 16.144 1.00 98.62 83 LEU A C 1
ATOM 651 O O . LEU A 1 83 ? -1.673 8.101 15.080 1.00 98.62 83 LEU A O 1
ATOM 655 N N . GLY A 1 84 ? -1.620 8.251 17.316 1.00 98.75 84 GLY A N 1
ATOM 656 C CA . GLY A 1 84 ? -0.181 8.029 17.459 1.00 98.75 84 GLY A CA 1
ATOM 657 C C . GLY A 1 84 ? 0.278 6.697 16.868 1.00 98.75 84 GLY A C 1
ATOM 658 O O . GLY A 1 84 ? 1.269 6.662 16.139 1.00 98.75 84 GLY A O 1
ATOM 659 N N . ILE A 1 85 ? -0.476 5.617 17.101 1.00 98.69 85 ILE A N 1
ATOM 660 C CA . ILE A 1 85 ? -0.197 4.304 16.498 1.00 98.69 85 ILE A CA 1
ATOM 661 C C . ILE A 1 85 ? -0.241 4.399 14.967 1.00 98.69 85 ILE A C 1
ATOM 663 O O . ILE A 1 85 ? 0.693 3.961 14.296 1.00 98.69 85 ILE A O 1
ATOM 667 N N . HIS A 1 86 ? -1.280 5.020 14.402 1.00 98.62 86 HIS A N 1
ATOM 668 C CA . HIS A 1 86 ? -1.399 5.174 12.950 1.00 98.62 86 HIS A CA 1
ATOM 669 C C . HIS A 1 86 ? -0.283 6.047 12.361 1.00 98.62 86 HIS A C 1
ATOM 671 O O . HIS A 1 86 ? 0.234 5.726 11.294 1.00 98.62 86 HIS A O 1
ATOM 677 N N . LEU A 1 87 ? 0.144 7.103 13.058 1.00 98.81 87 LEU A N 1
ATOM 678 C CA . LEU A 1 87 ? 1.271 7.936 12.629 1.00 98.81 87 LEU A CA 1
ATOM 679 C C . LEU A 1 87 ? 2.588 7.151 12.582 1.00 98.81 87 LEU A C 1
ATOM 681 O O . LEU A 1 87 ? 3.358 7.322 11.637 1.00 98.81 87 LEU A O 1
ATOM 685 N N . ILE A 1 88 ? 2.835 6.257 13.544 1.00 98.75 88 ILE A N 1
ATOM 686 C CA . ILE A 1 88 ? 4.004 5.365 13.509 1.00 98.75 88 ILE A CA 1
ATOM 687 C C . ILE A 1 88 ? 3.926 4.433 12.294 1.00 98.75 88 ILE A C 1
ATOM 689 O O . ILE A 1 88 ? 4.908 4.306 11.563 1.00 98.75 88 ILE A O 1
ATOM 693 N N . LEU A 1 89 ? 2.764 3.824 12.030 1.00 98.62 89 LEU A N 1
ATOM 694 C CA . LEU A 1 89 ? 2.569 2.955 10.862 1.00 98.62 89 LEU A CA 1
ATOM 695 C C . LEU A 1 89 ? 2.768 3.709 9.536 1.00 98.62 89 LEU A C 1
ATOM 697 O O . LEU A 1 89 ? 3.415 3.187 8.628 1.00 98.62 89 LEU A O 1
ATOM 701 N N . LEU A 1 90 ? 2.283 4.950 9.433 1.00 98.69 90 LEU A N 1
ATOM 702 C CA . LEU A 1 90 ? 2.537 5.822 8.281 1.00 98.69 90 LEU A CA 1
ATOM 703 C C . LEU A 1 90 ? 4.030 6.143 8.133 1.00 98.69 90 LEU A C 1
ATOM 705 O O . LEU A 1 90 ? 4.561 6.104 7.022 1.00 98.69 90 LEU A O 1
ATOM 709 N N . GLY A 1 91 ? 4.723 6.404 9.244 1.00 98.56 91 GLY A N 1
ATOM 710 C CA . GLY A 1 91 ? 6.174 6.585 9.267 1.00 98.56 91 GLY A CA 1
ATOM 711 C C . GLY A 1 91 ? 6.917 5.362 8.725 1.00 98.56 91 GLY A C 1
ATOM 712 O O . GLY A 1 91 ? 7.776 5.504 7.855 1.00 98.56 91 GLY A O 1
ATOM 713 N N . LEU A 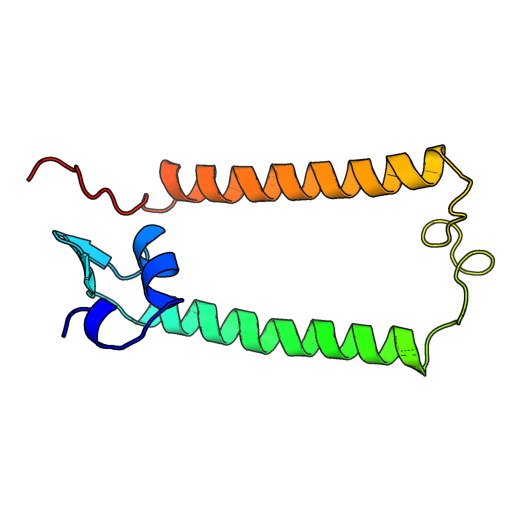1 92 ? 6.537 4.157 9.160 1.00 98.69 92 LEU A N 1
ATOM 714 C CA . LEU A 1 92 ? 7.081 2.906 8.621 1.00 98.69 92 LEU A CA 1
ATOM 715 C C . LEU A 1 92 ? 6.800 2.769 7.117 1.00 98.69 92 LEU A C 1
ATOM 717 O O . LEU A 1 92 ? 7.707 2.424 6.363 1.00 98.69 92 LEU A O 1
ATOM 721 N N . GLY A 1 93 ? 5.589 3.107 6.663 1.00 98.12 93 GLY A N 1
ATOM 722 C CA . GLY A 1 93 ? 5.234 3.129 5.241 1.00 98.12 93 GLY A CA 1
ATOM 723 C C . GLY A 1 93 ? 6.123 4.060 4.407 1.00 98.12 93 GLY A C 1
ATOM 724 O O . GLY A 1 93 ? 6.576 3.675 3.331 1.00 98.12 93 GLY A O 1
ATOM 725 N N . SER A 1 94 ? 6.449 5.246 4.927 1.00 98.56 94 SER A N 1
ATOM 726 C CA . SER A 1 94 ? 7.396 6.173 4.290 1.00 98.56 94 SER A CA 1
ATOM 727 C C . SER A 1 94 ? 8.803 5.568 4.178 1.00 98.56 94 SER A C 1
ATOM 729 O O . SER A 1 94 ? 9.422 5.599 3.111 1.00 98.56 94 SER A O 1
ATOM 731 N N . PHE A 1 95 ? 9.290 4.921 5.243 1.00 98.31 95 PHE A N 1
ATOM 732 C CA . PHE A 1 95 ? 10.590 4.245 5.220 1.00 98.31 95 PHE A CA 1
ATOM 733 C C . PHE A 1 95 ? 10.648 3.064 4.244 1.00 98.31 95 PHE A C 1
ATOM 735 O O . PHE A 1 95 ? 11.717 2.809 3.692 1.00 98.31 95 PHE A O 1
ATOM 742 N N . LEU A 1 96 ? 9.536 2.375 3.959 1.00 98.50 96 LEU A N 1
ATOM 743 C CA . LEU A 1 96 ? 9.519 1.323 2.932 1.00 98.50 96 LEU A CA 1
ATOM 744 C C . LEU A 1 96 ? 9.889 1.866 1.543 1.00 98.50 96 LEU A C 1
ATOM 746 O O . LEU A 1 96 ? 10.623 1.201 0.809 1.00 98.50 96 LEU A O 1
ATOM 750 N N . LEU A 1 97 ? 9.451 3.082 1.194 1.00 98.44 97 LEU A N 1
ATOM 751 C CA . LEU A 1 97 ? 9.853 3.728 -0.060 1.00 98.44 97 LEU A CA 1
ATOM 752 C C . LEU A 1 97 ? 11.350 4.067 -0.061 1.00 98.44 97 LEU A C 1
ATOM 754 O O . LEU A 1 97 ? 12.035 3.812 -1.052 1.00 98.44 97 LEU A O 1
ATOM 758 N N . VAL A 1 98 ? 11.871 4.582 1.056 1.00 98.50 98 VAL A N 1
ATOM 759 C CA . VAL A 1 98 ? 13.309 4.865 1.216 1.00 98.50 98 VAL A CA 1
ATOM 760 C C . VAL A 1 98 ? 14.129 3.586 1.049 1.00 98.50 98 VAL A C 1
ATOM 762 O O . VAL A 1 98 ? 15.102 3.566 0.297 1.00 98.50 98 VAL A O 1
ATOM 765 N N . ILE A 1 99 ? 13.703 2.490 1.679 1.00 98.56 99 ILE A N 1
ATOM 766 C CA . ILE A 1 99 ? 14.360 1.186 1.557 1.00 98.56 99 ILE A CA 1
ATOM 767 C C . ILE A 1 99 ? 14.335 0.698 0.106 1.00 98.56 99 ILE A C 1
ATOM 769 O O . ILE A 1 99 ? 15.364 0.245 -0.403 1.00 98.56 99 ILE A O 1
ATOM 773 N N . LYS A 1 100 ? 13.194 0.828 -0.585 1.00 98.12 100 LYS A N 1
ATOM 774 C CA . LYS A 1 100 ? 13.079 0.473 -2.005 1.00 98.12 100 LYS A CA 1
ATOM 775 C C . LYS A 1 100 ? 14.088 1.244 -2.858 1.00 98.12 100 LYS A C 1
ATOM 777 O O . LYS A 1 100 ? 14.785 0.638 -3.669 1.00 98.12 100 LYS A O 1
ATOM 782 N N . ALA A 1 101 ? 14.181 2.553 -2.647 1.00 98.25 101 ALA A N 1
ATOM 783 C CA . ALA A 1 101 ? 15.058 3.431 -3.410 1.00 98.25 101 ALA A CA 1
ATOM 784 C C . ALA A 1 101 ? 16.550 3.193 -3.125 1.00 98.25 101 ALA A C 1
ATOM 786 O O . ALA A 1 101 ? 17.358 3.227 -4.047 1.00 98.25 101 ALA A O 1
ATOM 787 N N . MET A 1 102 ? 16.926 2.946 -1.869 1.00 98.19 102 MET A N 1
ATOM 788 C CA . MET A 1 102 ? 18.337 2.882 -1.469 1.00 98.19 102 MET A CA 1
ATOM 789 C C . MET A 1 102 ? 18.932 1.473 -1.508 1.00 98.19 102 MET A C 1
ATOM 791 O O . MET A 1 102 ? 20.118 1.323 -1.789 1.00 98.19 102 MET A O 1
ATOM 795 N N . PHE A 1 103 ? 18.135 0.443 -1.210 1.00 97.75 103 PHE A N 1
ATOM 796 C CA . PHE A 1 103 ? 18.657 -0.904 -0.950 1.00 97.75 103 PHE A CA 1
ATOM 797 C C . PHE A 1 103 ? 18.033 -1.993 -1.826 1.00 97.75 103 PHE A C 1
ATOM 799 O O . PHE A 1 103 ? 18.621 -3.062 -1.968 1.00 97.75 103 PHE A O 1
ATOM 806 N N . VAL A 1 104 ? 16.864 -1.750 -2.432 1.00 97.25 104 VAL A N 1
ATOM 807 C CA . VAL A 1 104 ? 16.130 -2.768 -3.205 1.00 97.25 104 VAL A CA 1
ATOM 808 C C . VAL A 1 104 ? 15.927 -2.316 -4.652 1.00 97.25 104 VAL A C 1
ATOM 810 O O . VAL A 1 10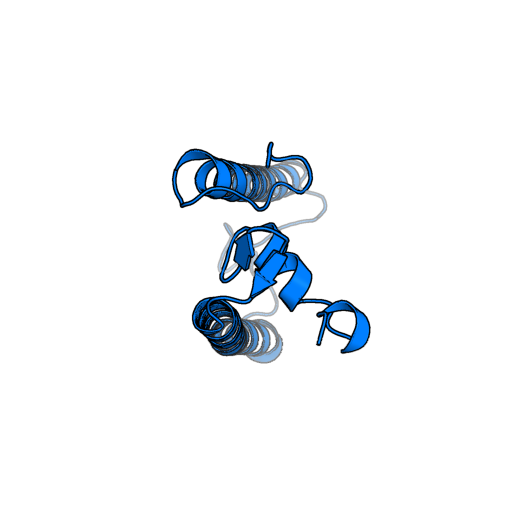4 ? 14.815 -2.060 -5.114 1.00 97.25 104 VAL A O 1
ATOM 813 N N . GLY A 1 105 ? 17.028 -2.223 -5.395 1.00 94.12 105 GLY A N 1
ATOM 814 C CA . GLY A 1 105 ? 17.009 -2.042 -6.852 1.00 94.12 105 GLY A CA 1
ATOM 815 C C . GLY A 1 105 ? 16.651 -0.641 -7.362 1.00 94.12 105 GLY A C 1
ATOM 816 O O . GLY A 1 105 ? 16.544 -0.474 -8.570 1.00 94.12 105 GLY A O 1
ATOM 817 N N . GLY A 1 106 ? 16.473 0.360 -6.495 1.00 97.12 106 GLY A N 1
ATOM 818 C CA . GLY A 1 106 ? 16.306 1.754 -6.920 1.00 97.12 106 GLY A CA 1
ATOM 819 C C . GLY A 1 106 ? 14.891 2.137 -7.356 1.00 97.12 106 GLY A C 1
ATOM 820 O O . GLY A 1 106 ? 13.922 1.422 -7.101 1.00 97.12 106 GLY A O 1
ATOM 821 N N . LEU A 1 107 ? 14.771 3.299 -7.995 1.00 98.31 107 LEU A N 1
ATOM 822 C CA . LEU A 1 107 ? 13.546 3.811 -8.617 1.00 98.31 107 LEU A CA 1
ATOM 823 C C . LEU A 1 107 ? 13.828 4.121 -10.090 1.00 98.31 107 LEU A C 1
ATOM 825 O O . LEU A 1 107 ? 14.988 4.231 -10.487 1.00 98.31 107 LEU A O 1
ATOM 829 N N . TYR A 1 108 ? 12.777 4.282 -10.892 1.00 97.94 108 TYR A N 1
ATOM 830 C CA . TYR A 1 108 ? 12.945 4.790 -12.250 1.00 97.94 108 TYR A CA 1
ATOM 831 C C . TYR A 1 108 ? 13.269 6.291 -12.215 1.00 97.94 108 TYR A C 1
ATOM 833 O O . TYR A 1 108 ? 12.490 7.076 -11.673 1.00 97.94 108 TYR A O 1
ATOM 841 N N . ASP A 1 109 ? 14.398 6.680 -12.809 1.00 98.00 109 ASP A N 1
ATOM 842 C CA . ASP A 1 109 ? 14.827 8.073 -12.944 1.00 98.00 109 ASP A CA 1
ATOM 843 C C . ASP A 1 109 ? 14.755 8.503 -14.413 1.00 98.00 109 ASP A C 1
ATOM 845 O O . ASP A 1 109 ? 15.487 8.006 -15.266 1.00 98.00 109 ASP A O 1
ATOM 849 N N . THR A 1 110 ? 13.859 9.444 -14.707 1.00 96.62 110 THR A N 1
ATOM 850 C CA . THR A 1 110 ? 13.674 9.981 -16.062 1.00 96.62 110 THR A CA 1
ATOM 851 C C . THR A 1 110 ? 14.802 10.910 -16.511 1.00 96.62 110 THR A C 1
ATOM 853 O O . THR A 1 110 ? 14.849 11.254 -17.690 1.00 96.62 110 THR A O 1
ATOM 856 N N . SER A 1 111 ? 15.657 11.346 -15.585 1.00 96.38 111 SER A N 1
ATOM 857 C CA . SER A 1 111 ? 16.761 12.279 -15.822 1.00 96.38 111 SER A CA 1
ATOM 858 C C . SER A 1 111 ? 18.127 11.612 -15.637 1.00 96.38 111 SER A C 1
ATOM 860 O O . SER A 1 111 ? 19.144 12.309 -15.580 1.00 96.38 111 SER A O 1
ATOM 862 N N . ALA A 1 112 ? 18.161 10.278 -15.532 1.00 95.19 112 ALA A N 1
ATOM 863 C CA . ALA A 1 112 ? 19.403 9.526 -15.450 1.00 95.19 112 ALA A CA 1
ATOM 864 C C . ALA A 1 112 ? 20.278 9.828 -16.685 1.00 95.19 112 ALA A C 1
ATOM 866 O O . ALA A 1 112 ? 19.754 9.841 -17.798 1.00 95.19 112 ALA A O 1
ATOM 867 N N . PRO A 1 113 ? 21.593 10.078 -16.530 1.00 93.75 113 PRO A N 1
ATOM 868 C CA . PRO A 1 113 ? 22.456 10.368 -17.672 1.00 93.75 113 PRO A CA 1
ATOM 869 C C . PRO A 1 113 ? 22.573 9.172 -18.629 1.00 93.75 113 PRO A C 1
ATOM 871 O O . PRO A 1 113 ? 23.004 8.095 -18.211 1.00 93.75 113 PRO A O 1
ATOM 874 N N . GLY A 1 114 ? 22.267 9.390 -19.910 1.00 80.50 114 GLY A N 1
ATOM 875 C CA . GLY A 1 114 ? 22.289 8.375 -20.975 1.00 80.50 114 GLY A CA 1
ATOM 876 C C . GLY A 1 114 ? 20.937 8.238 -21.656 1.00 80.50 114 GLY A C 1
ATOM 877 O O . GLY A 1 114 ? 20.818 7.310 -22.484 1.00 80.50 114 GLY A O 1
#